Protein AF-A0A3M1H1D3-F1 (afdb_monomer_lite)

pLDDT: mean 87.09, std 13.1, range [49.16, 96.5]

Structure (mmCIF, N/CA/C/O backbone):
data_AF-A0A3M1H1D3-F1
#
_entry.id   AF-A0A3M1H1D3-F1
#
loop_
_atom_site.group_PDB
_atom_site.id
_atom_site.type_symbol
_atom_site.label_atom_id
_atom_site.label_alt_id
_atom_site.label_comp_id
_atom_site.label_asym_id
_atom_site.label_entity_id
_atom_site.label_seq_id
_atom_site.pdbx_PDB_ins_code
_atom_site.Cartn_x
_atom_site.Cartn_y
_atom_site.Cartn_z
_atom_site.occupancy
_atom_site.B_iso_or_equiv
_atom_site.auth_seq_id
_atom_site.auth_comp_id
_atom_site.auth_asym_id
_atom_site.auth_atom_id
_atom_site.pdbx_PDB_model_num
ATOM 1 N N . MET A 1 1 ? 10.071 -6.030 10.096 1.00 71.56 1 MET A N 1
ATOM 2 C CA . MET A 1 1 ? 8.606 -5.965 10.274 1.00 71.56 1 MET A CA 1
ATOM 3 C C . MET A 1 1 ? 8.226 -4.503 10.169 1.00 71.56 1 MET A C 1
ATOM 5 O O . MET A 1 1 ? 8.922 -3.696 10.770 1.00 71.56 1 MET A O 1
ATOM 9 N N . TRP A 1 2 ? 7.238 -4.162 9.347 1.00 85.81 2 TRP A N 1
ATOM 10 C CA . TRP A 1 2 ? 6.769 -2.782 9.210 1.00 85.81 2 TRP A CA 1
ATOM 11 C C . TRP A 1 2 ? 5.781 -2.510 10.344 1.00 85.81 2 TRP A C 1
ATOM 13 O O . TRP A 1 2 ? 4.963 -3.379 10.635 1.00 85.81 2 TRP A O 1
ATOM 23 N N . SER A 1 3 ? 5.935 -1.389 11.041 1.00 91.81 3 SER A N 1
ATOM 24 C CA . SER A 1 3 ? 5.073 -0.980 12.151 1.00 91.81 3 SER A CA 1
ATOM 25 C C . SER A 1 3 ? 5.212 0.522 12.361 1.00 91.81 3 SER A C 1
ATOM 27 O O . SER A 1 3 ? 6.337 1.031 12.350 1.00 91.81 3 SER A O 1
ATOM 29 N N . GLY A 1 4 ? 4.106 1.229 12.573 1.00 90.94 4 GLY A N 1
ATOM 30 C CA . GLY A 1 4 ? 4.122 2.640 12.947 1.00 90.94 4 GLY A CA 1
ATOM 31 C C . GLY A 1 4 ? 4.546 3.588 11.829 1.00 90.94 4 GLY A C 1
ATOM 32 O O . GLY A 1 4 ? 4.939 4.719 12.136 1.00 90.94 4 GLY A O 1
ATOM 33 N N . ASN A 1 5 ? 4.494 3.159 10.563 1.00 93.94 5 ASN A N 1
ATOM 34 C CA . ASN A 1 5 ? 4.776 4.034 9.427 1.00 93.94 5 ASN A CA 1
ATOM 35 C C . ASN A 1 5 ? 3.555 4.882 9.078 1.00 93.94 5 ASN A C 1
ATOM 37 O O . ASN A 1 5 ? 2.412 4.498 9.321 1.00 93.94 5 ASN A O 1
ATOM 41 N N . ARG A 1 6 ? 3.815 6.039 8.472 1.00 91.62 6 ARG A N 1
ATOM 42 C CA . ARG A 1 6 ? 2.795 6.847 7.806 1.00 91.62 6 ARG A CA 1
ATOM 43 C C . ARG A 1 6 ? 2.777 6.459 6.333 1.00 91.62 6 ARG A C 1
ATOM 45 O O . ARG A 1 6 ? 3.842 6.398 5.722 1.00 91.62 6 ARG A O 1
ATOM 52 N N . TRP A 1 7 ? 1.588 6.239 5.792 1.00 91.75 7 TRP A N 1
ATOM 53 C CA . TRP A 1 7 ? 1.381 5.921 4.384 1.00 91.75 7 TRP A CA 1
ATOM 54 C C . TRP A 1 7 ? 0.453 6.967 3.782 1.00 91.75 7 TRP A C 1
ATOM 56 O O . TRP A 1 7 ? -0.589 7.269 4.364 1.00 91.75 7 TRP A O 1
ATOM 66 N N . ASP A 1 8 ? 0.839 7.521 2.639 1.00 90.56 8 ASP A N 1
ATOM 67 C CA . ASP A 1 8 ? 0.110 8.628 2.008 1.00 90.56 8 ASP A CA 1
ATOM 68 C C . ASP A 1 8 ? -1.268 8.199 1.472 1.00 90.56 8 ASP A C 1
ATOM 70 O O . ASP A 1 8 ? -2.156 9.026 1.293 1.00 90.56 8 ASP A O 1
ATOM 74 N N . ASP A 1 9 ? -1.463 6.900 1.236 1.00 89.38 9 ASP A N 1
ATOM 75 C CA . ASP A 1 9 ? -2.693 6.290 0.730 1.00 89.38 9 ASP A CA 1
ATOM 76 C C . ASP A 1 9 ? -3.472 5.499 1.797 1.00 89.38 9 ASP A C 1
ATOM 78 O O . ASP A 1 9 ? -4.456 4.822 1.473 1.00 89.38 9 ASP A O 1
ATOM 82 N N . TYR A 1 10 ? -3.071 5.570 3.072 1.00 92.00 10 TYR A N 1
ATOM 83 C CA . TYR A 1 10 ? -3.806 4.905 4.144 1.00 92.00 10 TYR A CA 1
ATOM 84 C C . TYR A 1 10 ? -5.158 5.578 4.388 1.00 92.00 10 TYR A C 1
ATOM 86 O O . TYR A 1 10 ? -5.236 6.760 4.708 1.00 92.00 10 TYR A O 1
ATOM 94 N N . ARG A 1 11 ? -6.233 4.795 4.254 1.00 88.81 11 ARG A N 1
ATOM 95 C CA . ARG A 1 11 ? -7.632 5.227 4.434 1.00 88.81 11 ARG A CA 1
ATOM 96 C C . ARG A 1 11 ? -8.349 4.433 5.528 1.00 88.81 11 ARG A C 1
ATOM 98 O O . ARG A 1 11 ? -9.526 4.110 5.384 1.00 88.81 11 ARG A O 1
ATOM 105 N N . GLY A 1 12 ? -7.613 4.033 6.564 1.00 90.56 12 GLY A N 1
ATOM 106 C CA . GLY A 1 12 ? -8.201 3.401 7.742 1.00 90.56 12 GLY A CA 1
ATOM 107 C C . GLY A 1 12 ? -8.889 4.407 8.660 1.00 90.56 12 GLY A C 1
ATOM 108 O O . GLY A 1 12 ? -9.097 5.564 8.298 1.00 90.56 12 GLY A O 1
ATOM 109 N N . TYR A 1 13 ? -9.244 3.940 9.847 1.00 91.19 13 TYR A N 1
ATOM 110 C CA . TYR A 1 13 ? -9.911 4.714 10.886 1.00 91.19 13 TYR A CA 1
ATOM 111 C C . TYR A 1 13 ? -9.228 4.466 12.232 1.00 91.19 13 TYR A C 1
ATOM 113 O O . TYR A 1 13 ? -8.604 3.420 12.412 1.00 91.19 13 TYR A O 1
ATOM 121 N N . ASP A 1 14 ? -9.369 5.427 13.139 1.00 92.31 14 ASP A N 1
ATOM 122 C CA . ASP A 1 14 ? -8.889 5.383 14.521 1.00 92.31 14 ASP A CA 1
ATOM 123 C C . ASP A 1 14 ? -10.095 5.603 15.452 1.00 92.31 14 ASP A C 1
ATOM 125 O O . ASP A 1 14 ? -10.605 6.720 15.580 1.00 92.31 14 ASP A O 1
ATOM 129 N N . LEU A 1 15 ? -10.635 4.517 16.015 1.00 91.50 15 LEU A N 1
ATOM 130 C CA . LEU A 1 15 ? -11.807 4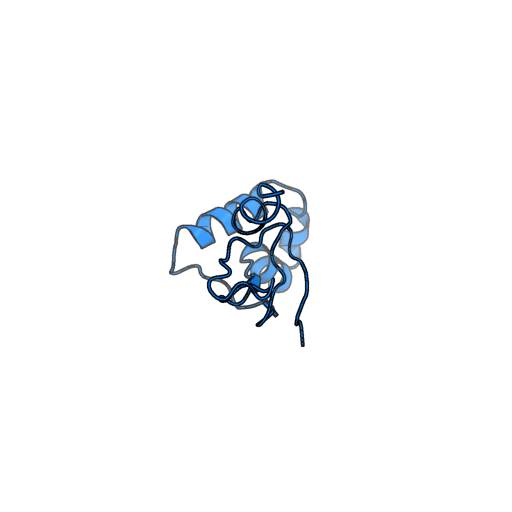.548 16.895 1.00 91.50 15 LEU A CA 1
ATOM 131 C C . LEU A 1 15 ? -11.438 4.743 18.368 1.00 91.50 15 LEU A C 1
ATOM 133 O O . LEU A 1 15 ? -12.303 5.169 19.139 1.00 91.50 15 LEU A O 1
ATOM 137 N N . ASP A 1 16 ? -10.212 4.410 18.778 1.00 92.56 16 ASP A N 1
ATOM 138 C CA . ASP A 1 16 ? -9.762 4.519 20.171 1.00 92.56 16 ASP A CA 1
ATOM 139 C C . ASP A 1 16 ? -8.981 5.814 20.469 1.00 92.56 16 ASP A C 1
ATOM 141 O O . ASP A 1 16 ? -8.837 6.209 21.633 1.00 92.56 16 ASP A O 1
ATOM 145 N N . GLY A 1 17 ? -8.600 6.547 19.425 1.00 90.94 17 GLY A N 1
ATOM 146 C CA . GLY A 1 17 ? -7.994 7.868 19.478 1.00 90.94 17 GLY A CA 1
ATOM 147 C C . GLY A 1 17 ? -6.509 7.854 19.834 1.00 90.94 17 GLY A C 1
ATOM 148 O O . GLY A 1 17 ? -6.016 8.861 20.369 1.00 90.94 17 GLY A O 1
ATOM 149 N N . ASP A 1 18 ? -5.801 6.747 19.595 1.00 92.19 18 ASP A N 1
ATOM 150 C CA . ASP A 1 18 ? -4.378 6.602 19.911 1.00 92.19 18 ASP A CA 1
ATOM 151 C C . ASP A 1 18 ? -3.431 7.171 18.827 1.00 92.19 18 ASP A C 1
ATOM 153 O O . ASP A 1 18 ? -2.228 7.355 19.065 1.00 92.19 18 ASP A O 1
ATOM 157 N N . GLY A 1 19 ? -3.974 7.564 17.668 1.00 91.44 19 GLY A N 1
ATOM 158 C CA . GLY A 1 19 ? -3.242 8.121 16.531 1.00 91.44 19 GLY A CA 1
ATOM 159 C C . GLY A 1 19 ? -2.673 7.077 15.564 1.00 91.44 19 GLY A C 1
ATOM 160 O O . GLY A 1 19 ? -1.939 7.444 14.630 1.00 91.44 19 GLY A O 1
ATOM 161 N N . PHE A 1 20 ? -2.994 5.804 15.766 1.00 94.31 20 PHE A N 1
ATOM 162 C CA . PHE A 1 20 ? -2.760 4.697 14.855 1.00 94.31 20 PHE A CA 1
ATOM 163 C C . PHE A 1 20 ? -4.096 4.176 14.333 1.00 94.31 20 PHE A C 1
ATOM 165 O O . PHE A 1 20 ? -5.145 4.338 14.936 1.00 94.31 20 PHE A O 1
ATOM 172 N N . GLY A 1 21 ? -4.071 3.589 13.145 1.00 94.25 21 GLY A N 1
ATOM 173 C CA . GLY A 1 21 ? -5.281 3.047 12.565 1.00 94.25 21 GLY A CA 1
ATOM 174 C C . GLY A 1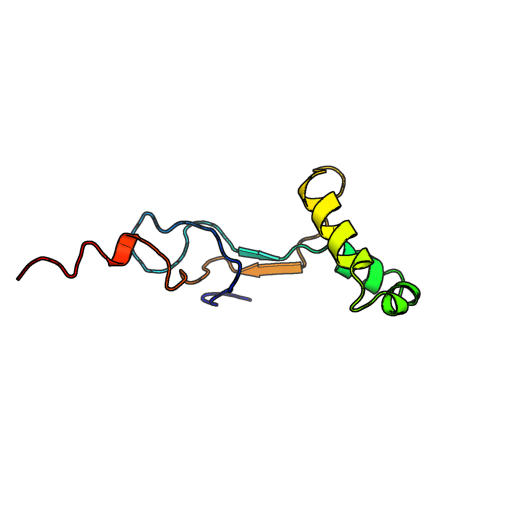 21 ? -5.576 1.631 13.054 1.00 94.25 21 GLY A C 1
ATOM 175 O O . GLY A 1 21 ? -4.681 0.783 13.125 1.00 94.25 21 GLY A O 1
ATOM 176 N N . ASP A 1 22 ? -6.855 1.356 13.296 1.00 94.31 22 ASP A N 1
ATOM 177 C CA . ASP A 1 22 ? -7.373 0.075 13.796 1.00 94.31 22 ASP A CA 1
ATOM 178 C C . ASP A 1 22 ? -7.285 -1.065 12.771 1.00 94.31 22 ASP A C 1
ATOM 180 O O . ASP A 1 22 ? -7.429 -2.248 13.100 1.00 94.31 22 ASP A O 1
ATOM 184 N N . VAL A 1 23 ? -7.081 -0.722 11.496 1.00 94.62 23 VAL A N 1
ATOM 185 C CA . VAL A 1 23 ? -6.956 -1.684 10.398 1.00 94.62 23 VAL A CA 1
ATOM 186 C C . VAL A 1 23 ? -5.529 -1.697 9.847 1.00 94.62 23 VAL A C 1
ATOM 188 O O . VAL A 1 23 ? -4.972 -0.635 9.563 1.00 94.62 23 VAL A O 1
ATOM 191 N N . PRO A 1 24 ? -4.917 -2.874 9.624 1.00 95.00 24 PRO A N 1
ATOM 192 C CA . PRO A 1 24 ? -3.591 -2.951 9.023 1.00 95.00 24 PRO A CA 1
ATOM 193 C C . PRO A 1 24 ? -3.536 -2.278 7.650 1.00 95.00 24 PRO A C 1
ATOM 195 O O . PRO A 1 24 ? -4.452 -2.427 6.840 1.00 95.00 24 PRO A O 1
ATOM 198 N N . TYR A 1 25 ? -2.421 -1.618 7.347 1.00 93.88 25 TYR A N 1
ATOM 199 C CA . TYR A 1 25 ? -2.112 -1.236 5.974 1.00 93.88 25 TYR A CA 1
ATOM 200 C C . TYR A 1 25 ? -1.553 -2.448 5.227 1.00 93.88 25 TYR A C 1
ATOM 202 O O . TYR A 1 25 ? -0.624 -3.107 5.704 1.00 93.88 25 TYR A O 1
ATOM 210 N N . GLU A 1 26 ? -2.104 -2.737 4.050 1.00 93.25 26 GLU A N 1
ATOM 211 C CA . GLU A 1 26 ? -1.660 -3.825 3.182 1.00 93.25 26 GLU A CA 1
ATOM 212 C C . GLU A 1 26 ? -1.341 -3.300 1.783 1.00 93.25 26 GLU A C 1
ATOM 214 O O . GLU A 1 26 ? -2.231 -2.871 1.052 1.00 93.25 26 GLU A O 1
ATOM 219 N N . LEU A 1 27 ? -0.073 -3.406 1.380 1.00 91.19 27 LEU A N 1
ATOM 220 C CA . LEU A 1 27 ? 0.340 -3.105 0.016 1.00 91.19 27 LEU A CA 1
ATOM 221 C C . LEU A 1 27 ? 0.213 -4.356 -0.852 1.00 91.19 27 LEU A C 1
ATOM 223 O O . LEU A 1 27 ? 0.836 -5.397 -0.602 1.00 91.19 27 LEU A O 1
ATOM 227 N N . ARG A 1 28 ? -0.581 -4.218 -1.909 1.00 91.50 28 ARG A N 1
ATOM 228 C CA . ARG A 1 28 ? -0.902 -5.250 -2.892 1.00 91.50 28 ARG A CA 1
ATOM 229 C C . ARG A 1 28 ? -0.829 -4.622 -4.284 1.00 91.50 28 ARG A C 1
ATOM 231 O O . ARG A 1 28 ? -1.502 -3.631 -4.533 1.00 91.50 28 ARG A O 1
ATOM 238 N N . SER A 1 29 ? -0.020 -5.184 -5.184 1.00 92.50 29 SER A N 1
ATOM 239 C CA . SER A 1 29 ? 0.099 -4.709 -6.572 1.00 92.50 29 SER A CA 1
ATOM 240 C C . SER A 1 29 ? 0.234 -5.890 -7.526 1.00 92.50 29 SER A C 1
ATOM 242 O O . SER A 1 29 ? 1.175 -6.684 -7.431 1.00 92.50 29 SER A O 1
ATOM 244 N N . LEU A 1 30 ? -0.723 -6.007 -8.445 1.00 93.88 30 LEU A N 1
ATOM 245 C CA . LEU A 1 30 ? -0.725 -7.050 -9.463 1.00 93.88 30 LEU A CA 1
ATOM 246 C C . LEU A 1 30 ? 0.283 -6.711 -10.554 1.00 93.88 30 LEU A C 1
ATOM 248 O O . LEU A 1 30 ? 0.998 -7.595 -11.023 1.00 93.88 30 LEU A O 1
ATOM 252 N N . SER A 1 31 ? 0.393 -5.433 -10.915 1.00 94.06 31 SER A N 1
ATOM 253 C CA . SER A 1 31 ? 1.393 -4.965 -11.871 1.00 94.06 31 SER A CA 1
ATOM 254 C C . SER A 1 31 ? 2.823 -5.236 -11.379 1.00 94.06 31 SER A C 1
ATOM 256 O O . SER A 1 31 ? 3.664 -5.719 -12.146 1.00 94.06 31 SER A O 1
ATOM 258 N N . GLY A 1 32 ? 3.082 -5.025 -10.084 1.00 92.62 32 GLY A N 1
ATOM 259 C CA . GLY A 1 32 ? 4.345 -5.361 -9.431 1.00 92.62 32 GLY A CA 1
ATOM 260 C C . GLY A 1 32 ? 4.631 -6.863 -9.445 1.00 92.62 32 GLY A C 1
ATOM 261 O O . GLY A 1 32 ? 5.732 -7.276 -9.811 1.00 92.62 32 GLY A O 1
ATOM 262 N N . GLU A 1 33 ? 3.635 -7.694 -9.119 1.00 92.94 33 GLU A N 1
ATOM 263 C CA . GLU A 1 33 ? 3.771 -9.156 -9.160 1.00 92.94 33 GLU A CA 1
ATOM 264 C C . GLU A 1 33 ? 4.065 -9.668 -10.580 1.00 92.94 33 GLU A C 1
ATOM 266 O O . GLU A 1 33 ? 4.954 -10.504 -10.771 1.00 92.94 33 GLU A O 1
ATOM 271 N N . LEU A 1 34 ? 3.356 -9.148 -11.585 1.00 93.62 34 LEU A N 1
ATOM 272 C CA . LEU A 1 34 ? 3.574 -9.498 -12.986 1.00 93.62 34 LEU A CA 1
ATOM 273 C C . LEU A 1 34 ? 4.964 -9.075 -13.452 1.00 93.62 34 LEU A C 1
ATOM 275 O O . LEU A 1 34 ? 5.668 -9.888 -14.034 1.00 93.62 34 LEU A O 1
ATOM 279 N N . THR A 1 35 ? 5.403 -7.855 -13.143 1.00 94.62 35 THR A N 1
ATOM 280 C CA . THR A 1 35 ? 6.732 -7.362 -13.542 1.00 94.62 35 THR A CA 1
ATOM 281 C C . THR A 1 35 ? 7.869 -8.133 -12.862 1.00 94.62 35 THR A C 1
ATOM 283 O O . THR A 1 35 ? 8.947 -8.290 -13.436 1.00 94.62 35 THR A O 1
ATOM 286 N N . ALA A 1 36 ? 7.644 -8.645 -11.647 1.00 91.88 36 ALA A N 1
ATOM 287 C CA . ALA A 1 36 ? 8.599 -9.515 -10.962 1.00 91.88 36 ALA A CA 1
ATOM 288 C C . ALA A 1 36 ? 8.716 -10.898 -11.629 1.00 91.88 36 ALA A C 1
ATOM 290 O O . ALA A 1 36 ? 9.808 -11.463 -11.674 1.00 91.88 36 ALA A O 1
ATOM 291 N N . LYS A 1 37 ? 7.606 -11.437 -12.151 1.00 94.19 37 LYS A N 1
ATOM 292 C CA . LYS A 1 37 ? 7.560 -12.726 -12.868 1.00 94.19 37 LYS A CA 1
ATOM 293 C C . LYS A 1 37 ? 8.003 -12.621 -14.331 1.00 94.19 37 LYS A C 1
ATOM 295 O O . LYS A 1 37 ? 8.589 -13.565 -14.850 1.00 94.19 37 LYS A O 1
ATOM 300 N N . HIS A 1 38 ? 7.724 -11.485 -14.961 1.00 96.12 38 HIS A N 1
ATOM 301 C CA . HIS A 1 38 ? 7.892 -11.202 -16.384 1.00 96.12 38 HIS A CA 1
ATOM 302 C C . HIS A 1 38 ? 8.717 -9.919 -16.559 1.00 96.12 38 HIS A C 1
ATOM 304 O O . HIS A 1 38 ? 8.149 -8.828 -16.693 1.00 96.12 38 HIS A O 1
ATOM 310 N N . PRO A 1 39 ? 10.061 -10.007 -16.523 1.00 95.62 39 PRO A N 1
ATOM 311 C CA . PRO A 1 39 ? 10.940 -8.844 -16.628 1.00 95.62 39 PRO A CA 1
ATOM 312 C C . PRO A 1 39 ? 10.722 -8.006 -17.895 1.00 95.62 39 PRO A C 1
ATOM 314 O O . PRO A 1 39 ? 10.980 -6.804 -17.876 1.00 95.62 39 PRO A O 1
ATOM 317 N N . GLU A 1 40 ? 10.214 -8.603 -18.974 1.00 96.31 40 GLU A N 1
ATOM 318 C CA . GLU A 1 40 ? 9.824 -7.933 -20.216 1.00 96.31 40 GLU A CA 1
ATOM 319 C C . GLU A 1 40 ? 8.778 -6.827 -20.002 1.00 96.31 40 GLU A C 1
ATOM 321 O O . GLU A 1 40 ? 8.794 -5.813 -20.701 1.00 96.31 40 GLU A O 1
ATOM 326 N N . LEU A 1 41 ? 7.925 -6.955 -18.979 1.00 96.38 41 LEU A N 1
ATOM 327 C CA . LEU A 1 41 ? 6.917 -5.949 -18.643 1.00 96.38 41 LEU A CA 1
ATOM 328 C C . LEU A 1 41 ? 7.521 -4.676 -18.044 1.00 96.38 41 LEU A C 1
ATOM 330 O O . LEU A 1 41 ? 6.843 -3.651 -17.996 1.00 96.38 41 LEU A O 1
ATOM 334 N N . ARG A 1 42 ? 8.807 -4.680 -17.661 1.00 93.56 42 ARG A N 1
ATOM 335 C CA . ARG A 1 42 ? 9.511 -3.461 -17.228 1.00 93.56 42 ARG A CA 1
ATOM 336 C C . ARG A 1 42 ? 9.547 -2.388 -18.309 1.00 93.56 42 ARG A C 1
ATOM 338 O O . ARG A 1 42 ? 9.655 -1.216 -17.971 1.00 93.56 42 ARG A O 1
ATOM 345 N N . LEU A 1 43 ? 9.419 -2.758 -19.584 1.00 95.88 43 LEU A N 1
ATOM 346 C CA . LEU A 1 43 ? 9.275 -1.792 -20.674 1.00 95.88 43 LEU A CA 1
ATOM 347 C C . LEU A 1 43 ? 8.041 -0.892 -20.493 1.00 95.88 43 LEU A C 1
ATOM 349 O O . LEU A 1 43 ? 8.045 0.255 -20.926 1.00 95.88 43 LEU A O 1
ATOM 353 N N . LEU A 1 44 ? 6.996 -1.402 -19.838 1.00 95.62 44 LEU A N 1
ATOM 354 C CA . LEU A 1 44 ? 5.767 -0.668 -19.542 1.00 95.62 44 LEU A CA 1
ATOM 355 C C . LEU A 1 44 ? 5.865 0.145 -18.242 1.00 95.62 44 LEU A C 1
ATOM 357 O O . LEU A 1 44 ? 4.897 0.817 -17.873 1.00 95.62 44 LEU A O 1
ATOM 361 N N . ALA A 1 45 ? 6.998 0.102 -17.535 1.00 92.31 45 ALA A N 1
ATOM 362 C CA . ALA A 1 45 ? 7.196 0.888 -16.324 1.00 92.31 45 ALA A CA 1
ATOM 363 C C . ALA A 1 45 ? 7.064 2.388 -16.630 1.00 92.31 45 ALA A C 1
ATOM 365 O O . ALA A 1 45 ? 7.622 2.893 -17.600 1.00 92.31 45 ALA A O 1
ATOM 366 N N . GLY A 1 46 ? 6.296 3.100 -15.803 1.00 90.31 46 GLY A N 1
ATOM 367 C CA . GLY A 1 46 ? 5.998 4.523 -16.002 1.00 90.31 46 GLY A CA 1
ATOM 368 C C . GLY A 1 46 ? 4.905 4.816 -17.038 1.00 90.31 46 GLY A C 1
ATOM 369 O O . GLY A 1 46 ? 4.547 5.975 -17.224 1.00 90.31 46 GLY A O 1
ATOM 370 N N . THR A 1 47 ? 4.340 3.794 -17.687 1.00 96.50 47 THR A N 1
ATOM 371 C CA . THR A 1 47 ? 3.180 3.948 -18.579 1.00 96.50 47 THR A CA 1
ATOM 372 C C . THR A 1 47 ? 1.864 3.735 -17.816 1.00 96.50 47 THR A C 1
ATOM 374 O O . THR A 1 47 ? 1.844 3.019 -16.809 1.00 96.50 47 THR A O 1
ATOM 377 N N . PRO A 1 48 ? 0.728 4.275 -18.301 1.00 95.62 48 PRO A N 1
ATOM 378 C CA . PRO A 1 48 ? -0.574 4.048 -17.669 1.00 95.62 48 PRO A CA 1
ATOM 379 C C . PRO A 1 48 ? -1.040 2.583 -17.715 1.00 95.62 48 PRO A C 1
ATOM 381 O O . PRO A 1 48 ? -1.931 2.213 -16.955 1.00 95.62 48 PRO A O 1
ATOM 384 N N . ALA A 1 49 ? -0.446 1.732 -18.563 1.00 95.81 49 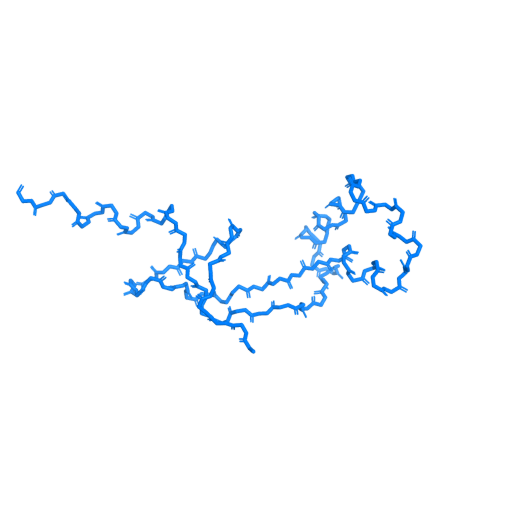ALA A N 1
ATOM 385 C CA . ALA A 1 49 ? -0.854 0.336 -18.712 1.00 95.81 49 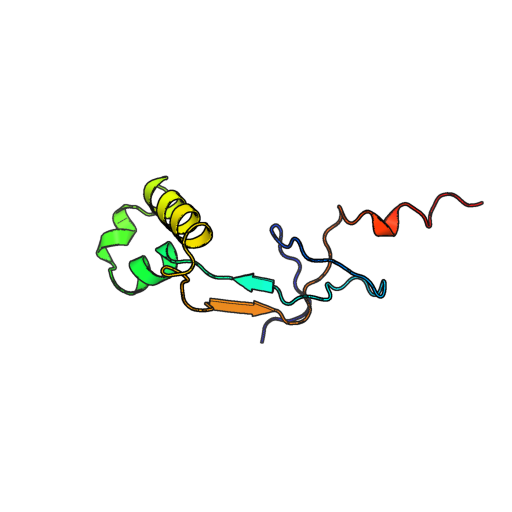ALA A CA 1
ATOM 386 C C . ALA A 1 49 ? -0.745 -0.454 -17.397 1.00 95.81 49 ALA A C 1
ATOM 388 O O . ALA A 1 49 ? -1.667 -1.182 -17.041 1.00 95.81 49 ALA A O 1
ATOM 389 N N . LEU A 1 50 ? 0.347 -0.275 -16.645 1.00 94.38 50 LEU A N 1
ATOM 390 C CA . LEU A 1 50 ? 0.534 -0.961 -15.362 1.00 94.38 50 LEU A CA 1
ATOM 391 C C . LEU A 1 50 ? -0.442 -0.457 -14.289 1.00 94.38 50 LEU A C 1
ATOM 393 O O . LEU A 1 50 ? -0.979 -1.260 -13.532 1.00 94.38 50 LEU A O 1
ATOM 397 N N . ALA A 1 51 ? -0.740 0.844 -14.271 1.00 92.50 51 ALA A N 1
ATOM 398 C CA . ALA A 1 51 ? -1.724 1.405 -13.346 1.00 92.50 51 ALA A CA 1
ATOM 399 C C . ALA A 1 51 ? -3.139 0.862 -13.621 1.00 92.50 51 ALA A C 1
ATOM 401 O O . ALA A 1 51 ? -3.862 0.508 -12.693 1.00 92.50 51 ALA A O 1
ATOM 402 N N . LEU A 1 52 ? -3.517 0.730 -14.897 1.00 95.31 52 LEU A N 1
ATOM 403 C CA . LEU A 1 52 ? -4.790 0.127 -15.312 1.00 95.31 52 LEU A CA 1
ATOM 404 C C . LEU A 1 52 ? -4.941 -1.323 -14.830 1.00 95.31 52 LEU A C 1
ATOM 406 O O . LEU A 1 52 ? -6.042 -1.722 -14.452 1.00 95.31 52 LEU A O 1
ATOM 410 N N . ILE A 1 53 ? -3.851 -2.096 -14.800 1.00 94.44 53 ILE A N 1
ATOM 411 C CA . ILE A 1 53 ? -3.855 -3.462 -14.257 1.00 94.44 53 ILE A CA 1
ATOM 412 C C . ILE A 1 53 ? -4.210 -3.451 -12.766 1.00 94.44 53 ILE A C 1
ATOM 414 O O . ILE A 1 53 ? -5.051 -4.240 -12.338 1.00 94.44 53 ILE A O 1
ATOM 418 N N . ASP A 1 54 ? -3.615 -2.553 -11.980 1.00 92.31 54 ASP A N 1
ATOM 419 C CA . ASP A 1 54 ? -3.896 -2.468 -10.542 1.00 92.31 54 ASP A CA 1
ATOM 420 C C . ASP A 1 54 ? -5.325 -1.974 -10.263 1.00 92.31 54 ASP A C 1
ATOM 422 O O . ASP A 1 54 ? -5.999 -2.497 -9.374 1.00 92.31 54 ASP A O 1
ATOM 426 N N . VAL A 1 55 ? -5.842 -1.047 -11.077 1.00 92.62 55 VAL A N 1
ATOM 427 C CA . VAL A 1 55 ? -7.253 -0.623 -11.015 1.00 92.62 55 VAL A CA 1
ATOM 428 C C . VAL A 1 55 ? -8.196 -1.796 -11.299 1.00 92.62 55 VAL A C 1
ATOM 430 O O . VAL A 1 55 ? -9.154 -2.014 -10.556 1.00 92.62 55 VAL A O 1
ATOM 433 N N . ALA A 1 56 ? -7.920 -2.588 -12.340 1.00 93.25 56 ALA A N 1
ATOM 434 C CA . ALA A 1 56 ? -8.715 -3.771 -12.659 1.00 93.25 56 ALA A CA 1
ATOM 435 C C . ALA A 1 56 ? -8.659 -4.819 -11.534 1.00 93.25 56 ALA A C 1
ATOM 437 O O . ALA A 1 56 ? -9.686 -5.393 -11.172 1.00 93.25 56 ALA A O 1
ATOM 438 N N . ALA A 1 57 ? -7.483 -5.029 -10.934 1.00 92.00 57 ALA A N 1
ATOM 439 C CA . ALA A 1 57 ? -7.310 -5.943 -9.809 1.00 92.00 57 ALA A CA 1
ATOM 440 C C . ALA A 1 57 ? -8.105 -5.508 -8.568 1.00 92.00 57 ALA A C 1
ATOM 442 O O . ALA A 1 57 ? -8.667 -6.352 -7.873 1.00 92.00 57 ALA A O 1
ATOM 443 N N . HIS A 1 58 ? -8.201 -4.200 -8.313 1.00 89.06 58 HIS A N 1
ATOM 444 C CA . HIS A 1 58 ? -9.014 -3.662 -7.223 1.00 89.06 58 HIS A CA 1
ATOM 445 C C . HIS A 1 58 ? -10.518 -3.899 -7.441 1.00 89.06 58 HIS A C 1
ATOM 447 O O . HIS A 1 58 ? -11.246 -4.172 -6.490 1.00 89.06 58 HIS A O 1
ATOM 453 N N . ALA A 1 59 ? -10.983 -3.837 -8.692 1.00 92.56 59 ALA A N 1
ATOM 454 C CA . ALA A 1 59 ? -12.386 -4.061 -9.040 1.00 92.56 59 ALA A CA 1
ATOM 455 C C . ALA A 1 59 ? -12.781 -5.550 -9.101 1.00 92.56 59 ALA A C 1
ATOM 457 O O . ALA A 1 59 ? -13.961 -5.880 -8.976 1.00 92.56 59 ALA A O 1
ATOM 458 N N . MET A 1 60 ? -11.820 -6.456 -9.313 1.00 93.62 60 MET A N 1
ATOM 459 C CA . MET A 1 60 ? -12.073 -7.878 -9.562 1.00 93.62 60 MET A CA 1
ATOM 460 C C . MET A 1 60 ? -11.439 -8.755 -8.473 1.00 93.62 60 MET A C 1
ATOM 462 O O . MET A 1 60 ? -10.257 -9.086 -8.570 1.00 93.62 60 MET A O 1
ATOM 466 N N . PRO A 1 61 ? -12.214 -9.245 -7.484 1.00 87.00 61 PRO A N 1
ATOM 467 C CA . PRO A 1 61 ? -11.680 -10.031 -6.368 1.00 87.00 61 PRO A CA 1
ATOM 468 C C . PRO A 1 61 ? -10.875 -11.278 -6.767 1.00 87.00 61 PRO A C 1
ATOM 470 O O . PRO A 1 61 ? -10.009 -11.706 -6.008 1.00 87.00 61 PRO A O 1
ATOM 473 N N . LEU A 1 62 ? -11.134 -11.857 -7.944 1.00 92.00 62 LEU A N 1
ATOM 474 C CA . LEU A 1 62 ? -10.398 -13.012 -8.478 1.00 92.00 62 LEU A CA 1
ATOM 475 C C . LEU A 1 62 ? -8.965 -12.687 -8.938 1.00 92.00 62 LEU A C 1
ATOM 477 O O . LEU A 1 62 ? -8.166 -13.599 -9.121 1.00 92.00 62 LEU A O 1
ATOM 481 N N . LEU A 1 63 ? -8.645 -11.406 -9.128 1.00 90.56 63 LEU A N 1
ATOM 482 C CA . LEU A 1 63 ? -7.331 -10.907 -9.542 1.00 90.56 63 LEU A CA 1
ATOM 483 C C . LEU A 1 63 ? -6.519 -10.348 -8.365 1.00 9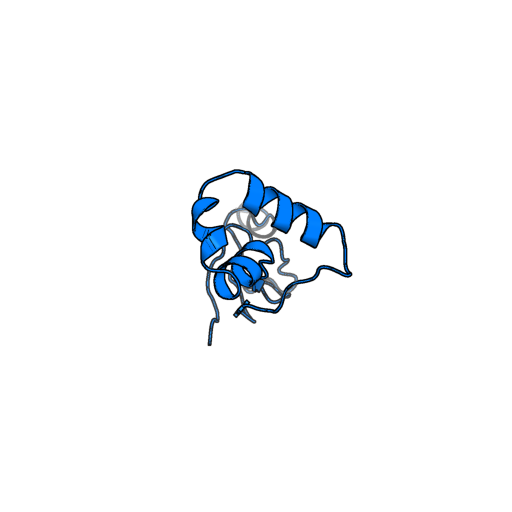0.56 63 LEU A C 1
ATOM 485 O O . LEU A 1 63 ? -5.511 -9.679 -8.584 1.00 90.56 63 LEU A O 1
ATOM 489 N N . GLN A 1 64 ? -6.945 -10.595 -7.122 1.00 87.06 64 GLN A N 1
ATOM 490 C CA . GLN A 1 64 ? -6.252 -10.086 -5.942 1.00 87.06 64 GLN A CA 1
ATOM 491 C C . GLN A 1 64 ? -4.793 -10.571 -5.909 1.00 87.06 64 GLN A C 1
ATOM 493 O O . GLN A 1 64 ? -4.552 -11.780 -5.827 1.00 87.06 64 GLN A O 1
ATOM 498 N N . PRO A 1 65 ? -3.815 -9.653 -5.942 1.00 86.75 65 PRO A N 1
ATOM 499 C CA . PRO A 1 65 ? -2.412 -10.022 -5.917 1.00 86.75 65 PRO A CA 1
ATOM 500 C C . PRO A 1 65 ? -1.976 -10.393 -4.501 1.00 86.75 65 PRO A C 1
ATOM 502 O O . PRO A 1 65 ? -2.676 -10.143 -3.509 1.00 86.75 65 PRO A O 1
ATOM 505 N N . ARG A 1 66 ? -0.791 -10.995 -4.404 1.00 89.75 66 ARG A N 1
ATOM 506 C CA . ARG A 1 66 ? -0.220 -11.383 -3.115 1.00 89.75 66 ARG A CA 1
ATOM 507 C C . ARG A 1 66 ? 0.092 -10.158 -2.258 1.00 89.75 66 ARG A C 1
ATOM 509 O O . ARG A 1 66 ? 0.421 -9.083 -2.757 1.00 89.75 66 ARG A O 1
ATOM 516 N N . LEU A 1 67 ? 0.024 -10.358 -0.946 1.00 89.88 67 LEU A N 1
ATOM 517 C CA . LEU A 1 67 ? 0.457 -9.374 0.037 1.00 89.88 67 LEU A CA 1
ATOM 518 C C . LEU A 1 67 ? 1.971 -9.152 -0.089 1.00 89.88 67 LEU A C 1
ATOM 520 O O . LEU A 1 67 ? 2.747 -10.087 0.110 1.00 89.88 67 LEU A O 1
ATOM 524 N N . ILE A 1 68 ? 2.380 -7.927 -0.421 1.00 89.50 68 ILE A N 1
ATOM 525 C CA . ILE A 1 68 ? 3.795 -7.542 -0.552 1.00 89.50 68 ILE A CA 1
ATOM 526 C C . ILE A 1 68 ? 4.315 -7.035 0.791 1.00 89.50 68 ILE A C 1
ATOM 528 O O . ILE A 1 68 ? 5.404 -7.397 1.234 1.00 89.50 68 ILE A O 1
ATOM 532 N N . LEU A 1 69 ? 3.518 -6.193 1.444 1.00 92.06 69 LEU A N 1
ATOM 533 C CA . LEU A 1 69 ? 3.858 -5.551 2.700 1.00 92.06 69 LEU A CA 1
ATOM 534 C C . LEU A 1 69 ? 2.609 -5.416 3.554 1.00 92.06 69 LEU A C 1
ATOM 536 O O . LEU A 1 69 ? 1.527 -5.129 3.048 1.00 92.06 69 LEU A O 1
ATOM 540 N N . ARG A 1 70 ? 2.792 -5.597 4.859 1.00 94.56 70 ARG A N 1
ATOM 541 C CA . ARG A 1 70 ? 1.772 -5.340 5.867 1.00 94.56 70 ARG A CA 1
ATOM 542 C C . ARG A 1 70 ? 2.379 -4.556 7.015 1.00 94.56 70 ARG A C 1
ATOM 544 O O . ARG A 1 70 ? 3.382 -4.997 7.580 1.00 94.56 70 ARG A O 1
ATOM 551 N N . ASP A 1 71 ? 1.758 -3.434 7.345 1.00 95.44 71 ASP A N 1
ATOM 552 C CA . ASP A 1 71 ? 2.010 -2.667 8.561 1.00 95.44 71 ASP A CA 1
ATOM 553 C C . ASP A 1 71 ? 0.807 -2.877 9.496 1.00 95.44 71 ASP A C 1
ATOM 555 O O . ASP A 1 71 ? -0.292 -2.421 9.176 1.00 95.44 71 ASP A O 1
ATOM 559 N N . PRO A 1 72 ? 0.959 -3.627 10.603 1.00 95.44 72 PRO A N 1
ATOM 560 C CA . PRO A 1 72 ? -0.144 -3.900 11.520 1.00 95.44 72 PRO A CA 1
ATOM 561 C C . PRO A 1 72 ? -0.625 -2.686 12.314 1.00 95.44 72 PRO A C 1
ATOM 563 O O . PRO A 1 72 ? -1.686 -2.784 12.915 1.00 95.44 72 PRO A O 1
ATOM 566 N N . HIS A 1 73 ? 0.155 -1.605 12.373 1.00 94.25 73 HIS A N 1
ATOM 567 C CA . HIS A 1 73 ? -0.135 -0.454 13.223 1.00 94.25 73 HIS A CA 1
ATOM 568 C C . HIS A 1 73 ? 0.264 0.843 12.495 1.00 94.25 73 HIS A C 1
ATOM 570 O O . HIS A 1 73 ? 1.232 1.505 12.879 1.00 94.25 73 HIS A O 1
ATOM 576 N N . PRO A 1 74 ? -0.401 1.169 11.371 1.00 95.56 74 PRO A N 1
ATOM 577 C CA . PRO A 1 74 ? -0.090 2.355 10.578 1.00 95.56 74 PRO A CA 1
ATOM 578 C C . PRO A 1 74 ? -0.481 3.628 11.340 1.00 95.56 74 PRO A C 1
ATOM 580 O O . PRO A 1 74 ? -1.486 3.657 12.037 1.00 95.56 74 PRO A O 1
ATOM 583 N N . ARG A 1 75 ? 0.293 4.706 11.203 1.00 94.56 75 ARG A N 1
ATOM 584 C CA . ARG A 1 75 ? -0.045 6.014 11.792 1.00 94.56 75 ARG A CA 1
ATOM 585 C C . ARG A 1 75 ? -1.096 6.734 10.955 1.00 94.56 75 ARG A C 1
ATOM 587 O O . ARG A 1 75 ? -0.955 6.796 9.732 1.00 94.56 75 ARG A O 1
ATOM 594 N N . MET A 1 76 ? -2.051 7.384 11.616 1.00 92.00 76 MET A N 1
ATOM 595 C CA . MET A 1 76 ? -3.065 8.212 10.955 1.00 92.00 76 MET A CA 1
ATOM 596 C C . MET A 1 76 ? -2.453 9.416 10.226 1.00 92.00 76 MET A C 1
ATOM 598 O O . MET A 1 76 ? -1.450 9.998 10.668 1.00 92.00 76 MET A O 1
ATOM 602 N N . GLY A 1 77 ? -3.056 9.783 9.090 1.00 81.69 77 GLY A N 1
ATOM 603 C CA . GLY A 1 77 ? -2.738 10.970 8.287 1.00 81.69 77 GLY A CA 1
ATOM 604 C C . GLY A 1 77 ? -3.086 12.288 8.993 1.00 81.69 77 GLY A C 1
ATOM 605 O O . GLY A 1 77 ? -3.699 12.292 10.054 1.00 81.69 77 GLY A O 1
ATOM 606 N N . LEU A 1 78 ? -2.661 13.426 8.433 1.00 66.12 78 LEU A N 1
ATOM 607 C CA . LEU A 1 78 ? -3.016 14.746 8.984 1.00 66.12 78 LEU A CA 1
ATOM 608 C C . LEU A 1 78 ? -4.489 15.115 8.742 1.00 66.12 78 LEU A C 1
ATOM 610 O O . LEU A 1 78 ? -5.017 15.931 9.490 1.00 66.12 78 LEU A O 1
ATOM 614 N N . ASP A 1 79 ? -5.136 14.481 7.764 1.00 62.59 79 ASP A N 1
ATOM 615 C CA . ASP A 1 79 ? -6.521 14.747 7.352 1.00 62.59 79 ASP A CA 1
ATOM 616 C C . ASP A 1 79 ? -7.561 13.968 8.181 1.00 62.59 79 ASP A C 1
ATOM 618 O O . ASP A 1 79 ? -8.704 13.804 7.758 1.00 62.59 79 ASP A O 1
ATOM 622 N N . ASP A 1 80 ? -7.166 13.451 9.347 1.00 61.19 80 ASP A N 1
ATOM 623 C CA . ASP A 1 80 ? -8.060 12.725 10.243 1.00 61.19 80 ASP A CA 1
ATOM 624 C C . ASP A 1 80 ? -8.977 13.706 11.011 1.00 61.19 80 ASP A C 1
ATOM 626 O O . ASP A 1 80 ? -8.482 14.492 11.836 1.00 61.19 80 ASP A O 1
ATOM 630 N N . PRO A 1 81 ? -10.304 13.682 10.770 1.00 54.59 81 PRO A N 1
ATOM 631 C CA . PRO A 1 81 ? -11.251 14.629 11.360 1.00 54.59 81 PRO A CA 1
ATOM 632 C C . PRO A 1 81 ? -11.324 14.561 12.894 1.00 54.59 81 PRO A C 1
ATOM 634 O O . PRO A 1 81 ? -11.775 15.519 13.522 1.00 54.59 81 PRO A O 1
ATOM 637 N N . VAL A 1 82 ? -10.836 13.487 13.531 1.00 56.91 82 VAL A N 1
ATOM 638 C CA . VAL A 1 82 ? -10.899 13.310 14.996 1.00 56.91 82 VAL A CA 1
ATOM 639 C C . VAL A 1 82 ? -10.077 14.369 15.758 1.00 56.91 82 VAL A C 1
ATOM 641 O O . VAL A 1 82 ? -10.328 14.642 16.936 1.00 56.91 82 VAL A O 1
ATOM 644 N N . ARG A 1 83 ? -9.110 15.038 15.111 1.00 55.34 83 ARG A N 1
ATOM 645 C CA . ARG A 1 83 ? -8.277 16.061 15.771 1.00 55.34 83 ARG A CA 1
ATOM 646 C C . ARG A 1 83 ? -8.912 17.442 15.909 1.00 55.34 83 ARG A C 1
ATOM 648 O O . ARG A 1 83 ? -8.442 18.208 16.754 1.00 55.34 83 ARG A O 1
ATOM 655 N N . GLU A 1 84 ? -9.919 17.787 15.113 1.00 53.34 84 GLU A N 1
ATOM 656 C CA . GLU A 1 84 ? -10.406 19.173 15.056 1.00 53.34 84 GLU A CA 1
ATOM 657 C C . GLU A 1 84 ? -11.292 19.542 16.262 1.00 53.34 84 GLU A C 1
ATOM 659 O O . GLU A 1 84 ? -11.270 20.681 16.728 1.00 53.34 84 GLU A O 1
ATOM 664 N N . GLU A 1 85 ? -11.959 18.565 16.881 1.00 52.91 85 GLU A N 1
ATOM 665 C CA . GLU A 1 85 ? -12.906 18.814 17.978 1.00 52.91 85 GLU A CA 1
ATOM 666 C C . GLU A 1 85 ? -12.236 19.160 19.326 1.00 52.91 85 GLU A C 1
ATOM 668 O O . GLU A 1 85 ? -12.867 19.719 20.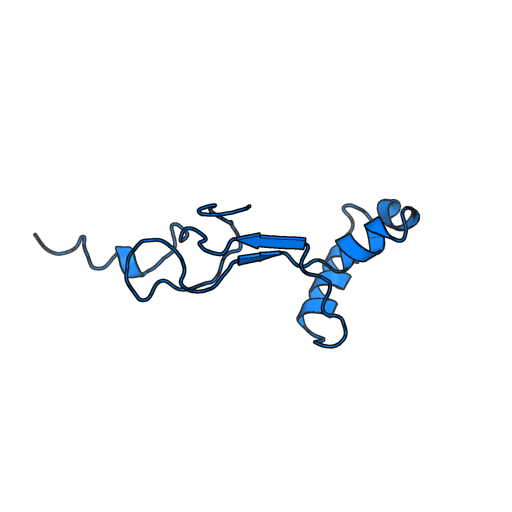220 1.00 52.91 85 GLU A O 1
ATOM 673 N N . ARG A 1 86 ? -10.924 18.924 19.482 1.00 56.47 86 ARG A N 1
ATOM 674 C CA . ARG A 1 86 ? -10.199 19.173 20.750 1.00 56.47 86 ARG A CA 1
ATOM 675 C C . ARG A 1 86 ? -9.450 20.509 20.833 1.00 56.47 86 ARG A C 1
ATOM 677 O O . ARG A 1 86 ? -8.708 20.717 21.790 1.00 56.47 86 ARG A O 1
ATOM 684 N N . ARG A 1 87 ? -9.621 21.419 19.865 1.00 58.22 87 ARG A N 1
ATOM 685 C CA . ARG A 1 87 ? -8.998 22.765 19.883 1.00 58.22 87 ARG A CA 1
ATOM 686 C C . ARG A 1 87 ? -9.979 23.937 20.028 1.00 58.22 87 ARG A C 1
ATOM 688 O O . ARG A 1 87 ? -9.529 25.076 20.030 1.00 58.22 87 ARG A O 1
ATOM 695 N N . GLY A 1 88 ? -11.281 23.680 20.157 1.00 52.38 88 GLY A N 1
ATOM 696 C CA . GLY A 1 88 ? -12.330 24.713 20.164 1.00 52.38 88 GLY A CA 1
ATOM 697 C C . GLY A 1 88 ? -12.932 25.068 21.529 1.00 52.38 88 GLY A C 1
ATOM 698 O O . GLY A 1 88 ? -14.040 25.593 21.559 1.00 52.38 88 GLY A O 1
ATOM 699 N N . GLY A 1 89 ? -12.265 24.755 22.641 1.00 55.47 89 GLY A N 1
ATOM 700 C CA . GLY A 1 89 ? -12.784 25.022 23.985 1.00 55.47 89 GLY A CA 1
ATOM 701 C C . GLY A 1 89 ? -11.732 25.632 24.901 1.00 55.47 89 GLY A C 1
ATOM 702 O O . GLY A 1 89 ? -11.118 24.901 25.674 1.00 55.47 89 GLY A O 1
ATOM 703 N N . ASP A 1 90 ? -11.543 26.945 24.788 1.00 49.16 90 ASP A N 1
ATOM 704 C CA . ASP A 1 90 ? -11.050 27.834 25.851 1.00 49.16 90 ASP A CA 1
ATOM 705 C C . ASP A 1 90 ? -11.712 29.211 25.682 1.00 49.16 90 ASP A C 1
ATOM 707 O O . ASP A 1 90 ? -11.679 29.738 24.541 1.00 49.16 90 ASP A O 1
#

Secondary structure (DSSP, 8-state):
---S-B-TT-----SS-SSB-SS-EEEE-HHHHHHHH-GGGGGGTTSHHHHHHHHHHHH-GGGPPPEEEEESSPBPPTT-GGGGGGSS--

Foldseek 3Di:
DAEAAADPPDDADDPPPPQWGQAKDWDWALLVVCCVVPVVCCVCPPPCPRVVLRVVCVVDVVNTGDTPDIYNTYGDDPPHPVPPVVPPDD

Radius of gyration: 17.22 Å; chains: 1; bounding box: 24×41×46 Å

Sequence (90 aa):
MWSGNRWDDYRGYDLDGDGFGDVPYELRSLSGELTAKHPELRLLAGTPALALIDVAAHAMPLLQPRLILRDPHPRMGLDDPVREERRGGD